Protein AF-A0A6B3EYA8-F1 (afdb_monomer_lite)

Secondary structure (DSSP, 8-state):
-HHHHHTT-----BTTTT--HHHHHHHHHTT---EEESSHHHHHHHHHTT-SEEEE-S----HHHHHHHHHHHHH-TT-EEE-

Sequence (83 aa):
ETYTERHGLDFAPHGKTSMAPQLFHQQLERGAWGITLAVPHQVRVARAFGVPRVFLANELVDAAALRWIAAELAADPDFVFVA

Structure (mmCIF, N/CA/C/O backbone):
data_AF-A0A6B3EYA8-F1
#
_entry.id   AF-A0A6B3EYA8-F1
#
loop_
_atom_site.group_PDB
_atom_site.id
_atom_site.type_symbol
_atom_site.label_atom_id
_atom_site.label_alt_id
_atom_site.label_comp_id
_atom_site.label_asym_id
_atom_site.label_entity_id
_atom_site.label_seq_id
_atom_site.pdbx_PDB_ins_code
_atom_site.Cartn_x
_atom_site.Cartn_y
_atom_site.Cartn_z
_atom_site.occupancy
_atom_site.B_iso_or_equiv
_atom_site.auth_seq_id
_atom_site.auth_comp_id
_atom_site.auth_asym_id
_atom_site.auth_atom_id
_atom_site.pdbx_PDB_model_num
ATOM 1 N N . GLU A 1 1 ? -11.081 11.208 5.800 1.00 66.19 1 GLU A N 1
ATOM 2 C CA . GLU A 1 1 ? -12.295 10.505 6.248 1.00 66.19 1 GLU A CA 1
ATOM 3 C C . GLU A 1 1 ? -13.577 11.258 5.916 1.00 66.19 1 GLU A C 1
ATOM 5 O O . GLU A 1 1 ? -14.226 10.885 4.955 1.00 66.19 1 GLU A O 1
ATOM 10 N N . THR A 1 2 ? -13.903 12.382 6.562 1.00 81.25 2 THR A N 1
ATOM 11 C CA . THR A 1 2 ? -15.271 12.950 6.502 1.00 81.25 2 THR A CA 1
ATOM 12 C C . THR A 1 2 ? -15.815 13.244 5.097 1.00 81.25 2 THR A C 1
ATOM 14 O O . THR A 1 2 ? -17.021 13.207 4.876 1.00 81.25 2 THR A O 1
ATOM 17 N N . TYR A 1 3 ? -14.973 13.577 4.113 1.00 88.00 3 TYR A N 1
ATOM 18 C CA . TYR A 1 3 ? -15.442 13.709 2.728 1.00 88.00 3 TYR A CA 1
ATOM 19 C C . TYR A 1 3 ? -15.769 12.349 2.099 1.00 88.00 3 TYR A C 1
ATOM 21 O O . TYR A 1 3 ? -16.868 12.183 1.588 1.00 88.00 3 TYR A O 1
ATOM 29 N N . THR A 1 4 ? -14.847 11.390 2.151 1.00 91.81 4 THR A N 1
ATOM 30 C CA . THR A 1 4 ? -15.001 10.073 1.521 1.00 91.81 4 THR A CA 1
ATOM 31 C C . THR A 1 4 ? -16.110 9.260 2.184 1.00 91.81 4 THR A C 1
ATOM 33 O O . THR A 1 4 ? -16.970 8.739 1.483 1.00 91.81 4 THR A O 1
ATOM 36 N N . GLU A 1 5 ? -16.190 9.276 3.517 1.00 88.06 5 GLU A N 1
ATOM 37 C CA . GLU A 1 5 ? -17.257 8.613 4.282 1.00 88.06 5 GLU A CA 1
ATOM 38 C C . GLU A 1 5 ? -18.646 9.123 3.890 1.00 88.06 5 GLU A C 1
ATOM 40 O O . GLU A 1 5 ? -19.545 8.334 3.610 1.00 88.06 5 GLU A O 1
ATOM 45 N N . ARG A 1 6 ? -18.820 10.452 3.795 1.00 93.19 6 ARG A N 1
ATOM 46 C CA . ARG A 1 6 ? -20.097 11.067 3.387 1.00 93.19 6 ARG A CA 1
ATOM 47 C C . ARG A 1 6 ? -20.546 10.666 1.981 1.00 93.19 6 ARG A C 1
ATOM 49 O O . ARG A 1 6 ? -21.724 10.816 1.678 1.00 93.19 6 ARG A O 1
ATOM 56 N N . HIS A 1 7 ? -19.633 10.183 1.143 1.00 94.25 7 HIS A N 1
ATOM 57 C CA . HIS A 1 7 ? -19.919 9.756 -0.226 1.00 94.25 7 HIS A CA 1
ATOM 58 C C . HIS A 1 7 ? -19.826 8.232 -0.407 1.00 94.25 7 HIS A C 1
ATOM 60 O O . HIS A 1 7 ? -19.911 7.763 -1.537 1.00 94.25 7 HIS A O 1
ATOM 66 N N . GLY A 1 8 ? -19.661 7.458 0.675 1.00 92.94 8 GLY A N 1
ATOM 67 C CA . GLY A 1 8 ? -19.546 5.998 0.605 1.00 92.94 8 GLY A CA 1
ATOM 68 C C . GLY A 1 8 ? -18.296 5.513 -0.135 1.00 92.94 8 GLY A C 1
ATOM 69 O O . GLY A 1 8 ? -18.347 4.488 -0.807 1.00 92.94 8 GLY A O 1
ATOM 70 N N . LEU A 1 9 ? -17.198 6.271 -0.058 1.00 93.12 9 LEU A N 1
ATOM 71 C CA . LEU A 1 9 ? -15.926 5.956 -0.706 1.00 93.12 9 LEU A CA 1
ATOM 72 C C . LEU A 1 9 ? -14.872 5.543 0.325 1.00 93.12 9 LEU A C 1
ATOM 74 O O . LEU A 1 9 ? -14.761 6.163 1.387 1.00 93.12 9 LEU A O 1
ATOM 78 N N . ASP A 1 10 ? -14.038 4.571 -0.041 1.00 93.69 10 ASP A N 1
ATOM 79 C CA . ASP A 1 10 ? -12.822 4.249 0.704 1.00 93.69 10 ASP A CA 1
ATOM 80 C C . ASP A 1 10 ? -11.766 5.352 0.551 1.00 93.69 10 ASP A C 1
ATOM 82 O O . ASP A 1 10 ? -11.694 6.065 -0.456 1.00 93.69 10 ASP A O 1
ATOM 86 N N . PHE A 1 11 ? -10.914 5.494 1.567 1.00 94.31 11 PHE A N 1
ATOM 87 C CA . PHE A 1 11 ? -9.861 6.505 1.599 1.00 94.31 11 PHE A CA 1
ATOM 88 C C . PHE A 1 11 ? -8.469 5.870 1.598 1.00 94.31 11 PHE A C 1
ATOM 90 O O . PHE A 1 11 ? -8.101 5.182 2.546 1.00 94.31 11 PHE A O 1
ATOM 97 N N . ALA A 1 12 ? -7.674 6.151 0.563 1.00 95.62 12 ALA A N 1
ATOM 98 C CA . ALA A 1 12 ? -6.291 5.686 0.435 1.00 95.62 12 ALA A CA 1
ATOM 99 C C . ALA A 1 12 ? -5.339 6.867 0.133 1.00 95.62 12 ALA A C 1
ATOM 101 O O . ALA A 1 12 ? -5.086 7.176 -1.037 1.00 95.62 12 ALA A O 1
ATOM 102 N N . PRO A 1 13 ? -4.831 7.589 1.151 1.00 94.44 13 PRO A N 1
ATOM 103 C CA . PRO A 1 13 ? -4.001 8.775 0.952 1.00 94.44 13 PRO A CA 1
ATOM 104 C C . PRO A 1 13 ? -2.675 8.461 0.250 1.00 94.44 13 PRO A C 1
ATOM 106 O O . PRO A 1 13 ? -2.082 7.398 0.427 1.00 94.44 13 PRO A O 1
ATOM 109 N N . HIS A 1 14 ? -2.183 9.420 -0.537 1.00 94.38 14 HIS A N 1
ATOM 110 C CA . HIS A 1 14 ? -0.957 9.260 -1.314 1.00 94.38 14 HIS A CA 1
ATOM 111 C C . HIS A 1 14 ? 0.300 9.550 -0.477 1.00 94.38 14 HIS A C 1
ATOM 113 O O . HIS A 1 14 ? 0.591 10.695 -0.131 1.00 94.38 14 HIS A O 1
ATOM 119 N N . GLY A 1 15 ? 1.082 8.509 -0.190 1.00 89.12 15 GLY A N 1
ATOM 120 C CA . GLY A 1 15 ? 2.224 8.543 0.723 1.00 89.12 15 GLY A CA 1
ATOM 121 C C . GLY A 1 15 ? 3.555 9.012 0.122 1.00 89.12 15 GLY A C 1
ATOM 122 O O . GLY A 1 15 ? 4.480 9.307 0.877 1.00 89.12 15 GLY A O 1
ATOM 123 N N . LYS A 1 16 ? 3.673 9.128 -1.212 1.00 83.19 16 LYS A N 1
ATOM 124 C CA . LYS A 1 16 ? 4.934 9.496 -1.908 1.00 83.19 16 LYS A CA 1
ATOM 125 C C . LYS A 1 16 ? 5.584 10.777 -1.396 1.00 83.19 16 LYS A C 1
ATOM 127 O O . LYS A 1 16 ? 6.805 10.861 -1.395 1.00 83.19 16 LYS A O 1
ATOM 132 N N . THR A 1 17 ? 4.793 11.792 -1.062 1.00 76.69 17 THR A N 1
ATOM 133 C CA . THR A 1 17 ? 5.345 13.112 -0.728 1.00 76.69 17 THR A CA 1
ATOM 134 C C . THR A 1 17 ? 6.009 13.093 0.638 1.00 76.69 17 THR A C 1
ATOM 136 O O . THR A 1 17 ? 7.096 13.631 0.802 1.00 76.69 17 THR A O 1
ATOM 139 N N . SER A 1 18 ? 5.369 12.452 1.614 1.00 75.62 18 SER A N 1
ATOM 140 C CA . SER A 1 18 ? 5.906 12.387 2.968 1.00 75.62 18 SER A CA 1
ATOM 141 C C . SER A 1 18 ? 6.937 11.279 3.126 1.00 75.62 18 SER A C 1
ATOM 143 O O . SER A 1 18 ? 7.884 11.466 3.880 1.00 75.62 18 SER A O 1
ATOM 145 N N . MET A 1 19 ? 6.733 10.125 2.471 1.00 88.62 19 MET A N 1
ATOM 146 C CA . MET A 1 19 ? 7.514 8.893 2.676 1.00 88.62 19 MET A CA 1
ATOM 147 C C . MET A 1 19 ? 7.878 8.651 4.150 1.00 88.62 19 MET A C 1
ATOM 149 O O . MET A 1 19 ? 8.973 8.199 4.471 1.00 88.62 19 MET A O 1
ATOM 153 N N . ALA A 1 20 ? 6.940 8.974 5.042 1.00 92.50 20 ALA A N 1
ATOM 154 C CA . ALA A 1 20 ? 7.097 8.934 6.484 1.00 92.50 20 ALA A CA 1
ATOM 155 C C . ALA A 1 20 ? 6.175 7.831 7.019 1.00 92.50 20 ALA A C 1
ATOM 157 O O . ALA A 1 20 ? 4.970 8.068 7.151 1.00 92.50 20 ALA A O 1
ATOM 158 N N . PRO A 1 21 ? 6.701 6.628 7.314 1.00 90.56 21 PRO A N 1
ATOM 159 C CA . PRO A 1 21 ? 5.888 5.493 7.751 1.00 90.56 21 PRO A CA 1
ATOM 160 C C . PRO A 1 21 ? 5.028 5.784 8.986 1.00 90.56 21 PRO A C 1
ATOM 162 O O . PRO A 1 21 ? 3.931 5.253 9.120 1.00 90.56 21 PRO A O 1
ATOM 165 N N . GLN A 1 22 ? 5.478 6.686 9.859 1.00 92.62 22 GLN A N 1
ATOM 166 C CA . GLN A 1 22 ? 4.721 7.125 11.030 1.00 92.62 22 GLN A CA 1
ATOM 167 C C . GLN A 1 22 ? 3.423 7.841 10.632 1.00 92.62 22 GLN A C 1
ATOM 169 O O . GLN A 1 22 ? 2.390 7.628 11.260 1.00 92.62 22 GLN A O 1
ATOM 174 N N . LEU A 1 23 ? 3.448 8.653 9.568 1.00 93.31 23 LEU A N 1
ATOM 175 C CA . LEU A 1 23 ? 2.241 9.303 9.054 1.00 93.31 23 LEU A CA 1
ATOM 176 C C . LEU A 1 23 ? 1.304 8.296 8.389 1.00 93.31 23 LEU A C 1
ATOM 178 O O . LEU A 1 23 ? 0.092 8.439 8.504 1.00 93.31 23 LEU A O 1
ATOM 182 N N . PHE A 1 24 ? 1.846 7.264 7.739 1.00 94.94 24 PHE A N 1
ATOM 183 C CA . PHE A 1 24 ? 1.032 6.187 7.173 1.00 94.94 24 PHE A CA 1
ATOM 184 C C . PHE A 1 24 ? 0.267 5.465 8.277 1.00 94.94 24 PHE A C 1
ATOM 186 O O . PHE A 1 24 ? -0.941 5.287 8.167 1.00 94.94 24 PHE A O 1
ATOM 193 N N . HIS A 1 25 ? 0.948 5.125 9.372 1.00 94.62 25 HIS A N 1
ATOM 194 C CA . HIS A 1 25 ? 0.313 4.493 10.522 1.00 94.62 25 HIS A CA 1
ATOM 195 C C . HIS A 1 25 ? -0.803 5.366 11.103 1.00 94.62 25 HIS A C 1
ATOM 197 O O . HIS A 1 25 ? -1.933 4.910 11.220 1.00 94.62 25 HIS A O 1
ATOM 203 N N . GLN A 1 26 ? -0.531 6.654 11.334 1.00 94.69 26 GLN A N 1
ATOM 204 C CA . GLN A 1 26 ? -1.544 7.595 11.823 1.00 94.69 26 GLN A CA 1
ATOM 205 C C . GLN A 1 26 ? -2.746 7.734 10.880 1.00 94.69 26 GLN A C 1
ATOM 207 O O . GLN A 1 26 ? -3.860 7.977 11.336 1.00 94.69 26 GLN A O 1
ATOM 212 N N . GLN A 1 27 ? -2.541 7.630 9.565 1.00 93.94 27 GLN A N 1
ATOM 213 C CA . GLN A 1 27 ? -3.632 7.651 8.590 1.00 93.94 27 GLN A CA 1
ATOM 214 C C . GLN A 1 27 ? -4.473 6.374 8.666 1.00 93.94 27 GLN A C 1
ATOM 216 O O . GLN A 1 27 ? -5.698 6.463 8.633 1.00 93.94 27 GLN A O 1
ATOM 221 N N . LEU A 1 28 ? -3.834 5.211 8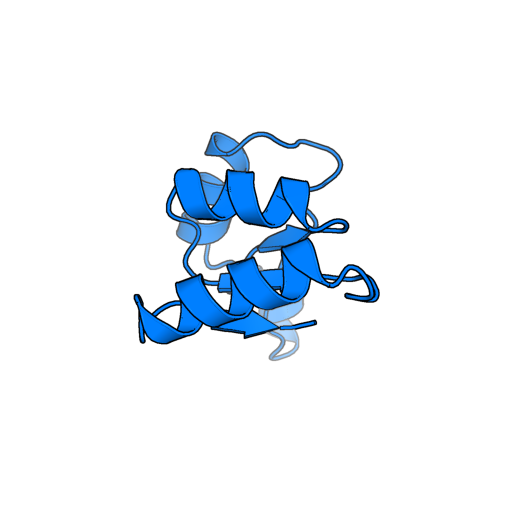.809 1.00 95.19 28 LEU A N 1
ATOM 222 C CA . LEU A 1 28 ? -4.510 3.918 8.961 1.00 95.19 28 LEU A CA 1
ATOM 223 C C . LEU A 1 28 ? -5.304 3.839 10.274 1.00 95.19 28 LEU A C 1
ATOM 225 O O . LEU A 1 28 ? -6.453 3.411 10.266 1.00 95.19 28 LEU A O 1
ATOM 229 N N . GLU A 1 29 ? -4.741 4.321 11.386 1.00 95.00 29 GLU A N 1
ATOM 230 C CA . GLU A 1 29 ? -5.439 4.424 12.681 1.00 95.00 29 GLU A CA 1
ATOM 231 C C . GLU A 1 29 ? -6.674 5.338 12.619 1.00 95.00 29 GLU A C 1
ATOM 233 O O . GLU A 1 29 ? -7.604 5.192 13.408 1.00 95.00 29 GLU A O 1
ATOM 238 N N . ARG A 1 30 ? -6.695 6.276 11.665 1.00 93.12 30 ARG A N 1
ATOM 239 C CA . ARG A 1 30 ? -7.810 7.191 11.379 1.00 93.12 30 ARG A CA 1
ATOM 240 C C . ARG A 1 30 ? -8.654 6.717 10.189 1.00 93.12 30 ARG A C 1
ATOM 242 O O . ARG A 1 30 ? -9.107 7.536 9.395 1.00 93.12 30 ARG A O 1
ATOM 249 N N . GLY A 1 31 ? -8.753 5.402 10.004 1.00 92.75 31 GLY A N 1
ATOM 250 C CA . GLY A 1 31 ? -9.688 4.774 9.071 1.00 92.75 31 GLY A CA 1
ATOM 251 C C . GLY A 1 31 ? -9.326 4.865 7.589 1.00 92.75 31 GLY A C 1
ATOM 252 O O . GLY A 1 31 ? -10.160 4.565 6.736 1.00 92.75 31 GLY A O 1
ATOM 253 N N . ALA A 1 32 ? -8.087 5.226 7.232 1.00 95.44 32 ALA A N 1
ATOM 254 C CA . ALA A 1 32 ? -7.634 4.988 5.865 1.00 95.44 32 ALA A CA 1
ATOM 255 C C . ALA A 1 32 ? -7.666 3.479 5.561 1.00 95.44 32 ALA A C 1
ATOM 257 O O . ALA A 1 32 ? -7.144 2.662 6.317 1.00 95.44 32 ALA A O 1
ATOM 258 N N . TRP A 1 33 ? -8.244 3.112 4.420 1.00 95.88 33 TRP A N 1
ATOM 259 C CA . T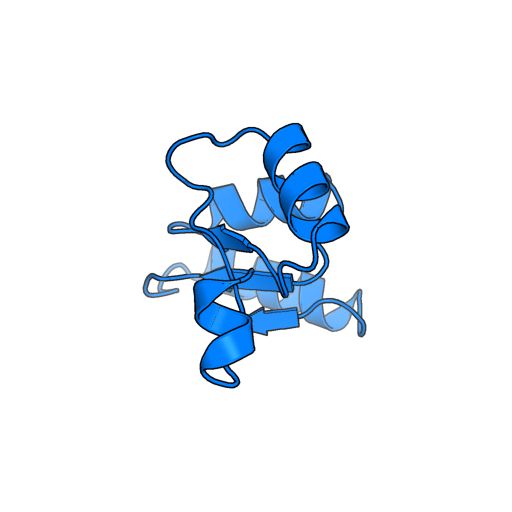RP A 1 33 ? -8.321 1.728 3.955 1.00 95.88 33 TRP A CA 1
ATOM 260 C C . TRP A 1 33 ? -6.928 1.146 3.662 1.00 95.88 33 TRP A C 1
ATOM 262 O O . TRP A 1 33 ? -6.654 -0.018 3.974 1.00 95.88 33 TRP A O 1
ATOM 272 N N . GLY A 1 34 ? -6.042 1.972 3.097 1.00 96.69 34 GLY A N 1
ATOM 273 C CA . GLY A 1 34 ? -4.675 1.630 2.709 1.00 96.69 34 GLY A CA 1
ATOM 274 C C . GLY A 1 34 ? -3.848 2.870 2.373 1.00 96.69 34 GLY A C 1
ATOM 275 O O . GLY A 1 34 ? -4.303 3.995 2.572 1.00 96.69 34 GLY A O 1
ATOM 276 N N . ILE A 1 35 ? -2.637 2.679 1.847 1.00 97.75 35 ILE A N 1
ATOM 277 C CA . ILE A 1 35 ? -1.749 3.778 1.434 1.00 97.75 35 ILE A CA 1
ATOM 278 C C . ILE A 1 35 ? -1.474 3.696 -0.061 1.00 97.75 35 ILE A C 1
ATOM 280 O O . ILE A 1 35 ? -1.097 2.645 -0.581 1.00 97.75 35 ILE A O 1
ATOM 284 N N . THR A 1 36 ? -1.616 4.829 -0.742 1.00 97.50 36 THR A N 1
ATOM 285 C CA . THR A 1 36 ? -1.319 4.940 -2.167 1.00 97.50 36 THR A CA 1
ATOM 286 C C . THR A 1 36 ? 0.147 5.322 -2.375 1.00 97.50 36 THR A C 1
ATOM 288 O O . THR A 1 36 ? 0.636 6.286 -1.784 1.00 97.50 36 THR A O 1
ATOM 291 N N . LEU A 1 37 ? 0.871 4.584 -3.212 1.00 97.25 37 LEU A N 1
ATOM 292 C CA . LEU A 1 37 ? 2.290 4.785 -3.520 1.00 97.25 37 LEU A CA 1
ATOM 293 C C . LEU A 1 37 ? 2.493 4.819 -5.031 1.00 97.25 37 LEU A C 1
ATOM 295 O O . LEU A 1 37 ? 1.640 4.370 -5.782 1.00 97.25 37 LEU A O 1
ATOM 299 N N . ALA A 1 38 ? 3.625 5.348 -5.491 1.00 95.62 38 ALA A N 1
ATOM 300 C CA . ALA A 1 38 ? 3.832 5.591 -6.919 1.00 95.62 38 ALA A CA 1
ATOM 301 C C . ALA A 1 38 ? 4.880 4.683 -7.565 1.00 95.62 38 ALA A C 1
ATOM 303 O O . ALA A 1 38 ? 4.972 4.639 -8.784 1.00 95.62 38 ALA A O 1
ATOM 304 N N . VAL A 1 39 ? 5.740 4.016 -6.792 1.00 95.12 39 VAL A N 1
ATOM 305 C CA . VAL A 1 39 ? 6.821 3.191 -7.358 1.00 95.12 39 VAL A CA 1
ATOM 306 C C . VAL A 1 39 ? 7.135 1.978 -6.475 1.00 95.12 39 VAL A C 1
ATOM 308 O O . VAL A 1 39 ? 7.006 2.068 -5.251 1.00 95.12 39 VAL A O 1
ATOM 311 N N . PRO A 1 40 ? 7.619 0.855 -7.045 1.00 95.31 40 PRO A N 1
ATOM 312 C CA . PRO A 1 40 ? 7.773 -0.400 -6.304 1.00 95.31 40 PRO A CA 1
ATOM 313 C C . PRO A 1 40 ? 8.676 -0.337 -5.068 1.00 95.31 40 PRO A C 1
ATOM 315 O O . PRO A 1 40 ? 8.414 -1.009 -4.075 1.00 95.31 40 PRO A O 1
ATOM 318 N N . HIS A 1 41 ? 9.731 0.483 -5.075 1.00 94.19 41 HIS A N 1
ATOM 319 C CA . HIS A 1 41 ? 10.593 0.598 -3.895 1.00 94.19 41 HIS A CA 1
ATOM 320 C C . HIS A 1 41 ? 9.866 1.242 -2.703 1.00 94.19 41 HIS A C 1
ATOM 322 O O . HIS A 1 41 ? 10.177 0.922 -1.561 1.00 94.19 41 HIS A O 1
ATOM 328 N N . GLN A 1 42 ? 8.871 2.104 -2.943 1.00 95.56 42 GLN A N 1
ATOM 329 C CA . GLN A 1 42 ? 8.041 2.656 -1.872 1.00 95.56 42 GLN A CA 1
ATOM 330 C C . GLN A 1 42 ? 7.147 1.573 -1.271 1.00 95.56 42 GLN A C 1
ATOM 332 O O . GLN A 1 42 ? 6.993 1.529 -0.055 1.00 95.56 42 GLN A O 1
ATOM 337 N N . VAL A 1 43 ? 6.610 0.675 -2.107 1.00 96.44 43 VAL A N 1
ATOM 338 C CA . VAL A 1 43 ? 5.823 -0.489 -1.662 1.00 96.44 43 VAL A CA 1
ATOM 339 C C . VAL A 1 43 ? 6.653 -1.358 -0.720 1.00 96.44 43 VAL A C 1
ATOM 341 O O . VAL A 1 43 ? 6.170 -1.732 0.343 1.00 96.44 43 VAL A O 1
ATOM 344 N N . ARG A 1 44 ? 7.929 -1.600 -1.052 1.00 95.81 44 ARG A N 1
ATOM 345 C CA . ARG A 1 44 ? 8.863 -2.329 -0.173 1.00 95.81 44 ARG A CA 1
ATOM 346 C C . ARG A 1 44 ? 9.020 -1.667 1.188 1.00 95.81 44 ARG A C 1
ATOM 348 O O . ARG A 1 44 ? 8.967 -2.352 2.203 1.00 95.81 44 ARG A O 1
ATOM 355 N N . VAL A 1 45 ? 9.189 -0.344 1.212 1.00 95.19 45 VAL A N 1
ATOM 356 C CA . VAL A 1 45 ? 9.266 0.411 2.469 1.00 95.19 45 VAL A CA 1
ATOM 357 C C . VAL A 1 45 ? 7.958 0.269 3.243 1.00 95.19 45 VAL A C 1
ATOM 359 O O . VAL A 1 45 ? 7.983 -0.149 4.391 1.00 95.19 45 VAL A O 1
ATOM 362 N N . ALA A 1 46 ? 6.808 0.533 2.626 1.00 96.00 46 ALA A N 1
ATOM 363 C CA . ALA A 1 46 ? 5.517 0.406 3.298 1.00 96.00 46 ALA A CA 1
ATOM 364 C C . ALA A 1 46 ? 5.296 -1.003 3.880 1.00 96.00 46 ALA A C 1
ATOM 366 O O . ALA A 1 46 ? 4.853 -1.124 5.021 1.00 96.00 46 ALA A O 1
ATOM 367 N N . ARG A 1 47 ? 5.693 -2.056 3.154 1.00 96.44 47 ARG A N 1
ATOM 368 C CA . ARG A 1 47 ? 5.637 -3.441 3.641 1.00 96.44 47 ARG A CA 1
ATOM 369 C C . ARG A 1 47 ? 6.552 -3.713 4.818 1.00 96.44 47 ARG A C 1
ATOM 371 O O . ARG A 1 47 ? 6.097 -4.270 5.809 1.00 96.44 47 ARG A O 1
ATOM 378 N N . ALA A 1 48 ? 7.798 -3.252 4.760 1.00 95.81 48 ALA A N 1
ATOM 379 C CA . ALA A 1 48 ? 8.730 -3.380 5.877 1.00 95.81 48 ALA A CA 1
ATOM 380 C C . ALA A 1 48 ? 8.229 -2.680 7.157 1.00 95.81 48 ALA A C 1
ATOM 382 O O . ALA A 1 48 ? 8.594 -3.081 8.258 1.00 95.81 48 ALA A O 1
ATOM 383 N N . PHE A 1 49 ? 7.378 -1.660 7.017 1.00 95.19 49 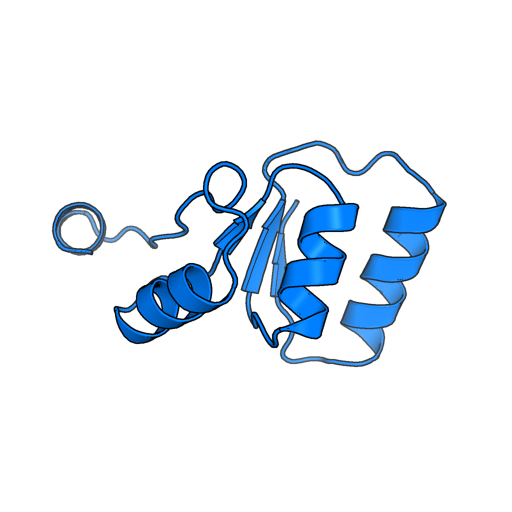PHE A N 1
ATOM 384 C CA . PHE A 1 49 ? 6.739 -0.944 8.124 1.00 95.19 49 PHE A CA 1
ATOM 385 C C . PHE A 1 49 ? 5.315 -1.437 8.443 1.00 95.19 49 PHE A C 1
ATOM 387 O O . PHE A 1 49 ? 4.585 -0.769 9.174 1.00 95.19 49 PHE A O 1
ATOM 394 N N . GLY A 1 50 ? 4.913 -2.599 7.922 1.00 95.81 50 GLY A N 1
ATOM 395 C CA . GLY A 1 50 ? 3.662 -3.259 8.295 1.00 95.81 50 GLY A CA 1
ATOM 396 C C . GLY A 1 50 ? 2.398 -2.623 7.717 1.00 95.81 50 GLY A C 1
ATOM 397 O O . GLY A 1 50 ? 1.319 -2.820 8.270 1.00 95.81 50 GLY A O 1
ATOM 398 N N . VAL A 1 51 ? 2.490 -1.858 6.622 1.00 97.00 51 VAL A N 1
ATOM 399 C CA . VAL A 1 51 ? 1.293 -1.361 5.926 1.00 97.00 51 VAL A CA 1
ATOM 400 C C . VAL A 1 51 ? 0.541 -2.555 5.310 1.00 97.00 51 VAL A C 1
ATOM 402 O O . VAL A 1 51 ? 1.105 -3.249 4.457 1.00 97.00 51 VAL A O 1
ATOM 405 N N . PRO A 1 52 ? -0.726 -2.798 5.698 1.00 96.69 52 PRO A N 1
ATOM 406 C CA . PRO A 1 52 ? -1.447 -4.014 5.320 1.00 96.69 52 PRO A CA 1
ATOM 407 C C . PRO A 1 52 ? -2.084 -3.930 3.929 1.00 96.69 52 PRO A C 1
ATOM 409 O O . PRO A 1 52 ? -2.352 -4.955 3.311 1.00 96.69 52 PRO A O 1
ATOM 412 N N . ARG A 1 53 ? -2.348 -2.714 3.428 1.00 98.00 53 ARG A N 1
ATOM 413 C CA . ARG A 1 53 ? -2.969 -2.487 2.118 1.00 98.00 53 ARG A CA 1
ATOM 414 C C . ARG A 1 53 ? -2.248 -1.387 1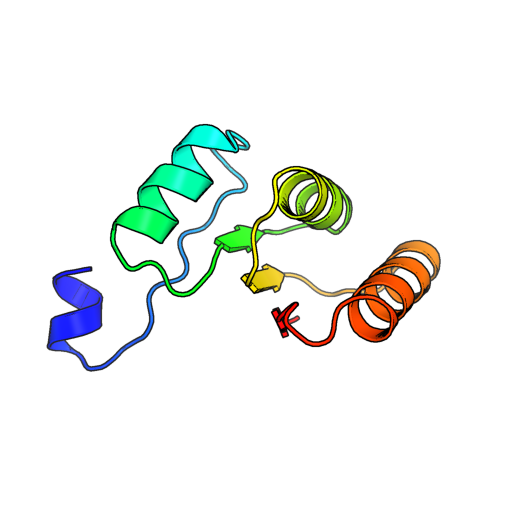.362 1.00 98.00 53 ARG A C 1
ATOM 416 O O . ARG A 1 53 ? -2.104 -0.273 1.873 1.00 98.00 53 ARG A O 1
ATOM 423 N N . VAL A 1 54 ? -1.810 -1.692 0.147 1.00 97.88 54 VAL A N 1
ATOM 424 C CA . VAL A 1 54 ? -1.100 -0.752 -0.721 1.00 97.88 54 VAL A CA 1
ATOM 425 C C . VAL A 1 54 ? -1.798 -0.653 -2.069 1.00 97.88 54 VAL A C 1
ATOM 427 O O . VAL A 1 54 ? -2.037 -1.665 -2.724 1.00 97.88 54 VAL A O 1
ATOM 430 N N . PHE A 1 55 ? -2.059 0.580 -2.501 1.00 97.62 55 PHE A N 1
ATOM 431 C CA . PHE A 1 55 ? -2.450 0.889 -3.871 1.00 97.62 55 PHE A CA 1
ATOM 432 C C . PHE A 1 55 ? -1.253 1.512 -4.599 1.00 97.62 55 PHE A C 1
ATOM 434 O O . PHE A 1 55 ? -0.827 2.621 -4.288 1.00 97.62 55 PHE A O 1
ATOM 441 N N . LEU A 1 56 ? -0.669 0.805 -5.559 1.00 97.44 56 LEU A N 1
ATOM 442 C CA . LEU A 1 56 ? 0.313 1.364 -6.474 1.00 97.44 56 LEU A CA 1
ATOM 443 C C . LEU A 1 56 ? -0.408 2.159 -7.574 1.00 97.44 56 LEU A C 1
ATOM 445 O O . LEU A 1 56 ? -0.926 1.588 -8.521 1.00 97.44 56 LEU A O 1
ATOM 449 N N . ALA A 1 57 ? -0.412 3.486 -7.476 1.00 96.31 57 ALA A N 1
ATOM 450 C CA . ALA A 1 57 ? -0.964 4.379 -8.496 1.00 96.31 57 ALA A CA 1
ATOM 451 C C . ALA A 1 57 ? 0.029 4.608 -9.655 1.00 96.31 57 ALA A C 1
ATOM 453 O O . ALA A 1 57 ? 0.370 5.750 -9.972 1.00 96.31 57 ALA A O 1
ATOM 454 N N . ASN A 1 58 ? 0.572 3.521 -10.211 1.00 95.06 58 ASN A N 1
ATOM 455 C CA . ASN A 1 58 ? 1.510 3.518 -11.336 1.00 95.06 58 ASN A CA 1
ATOM 456 C C . ASN A 1 58 ? 1.641 2.107 -11.928 1.00 95.06 58 A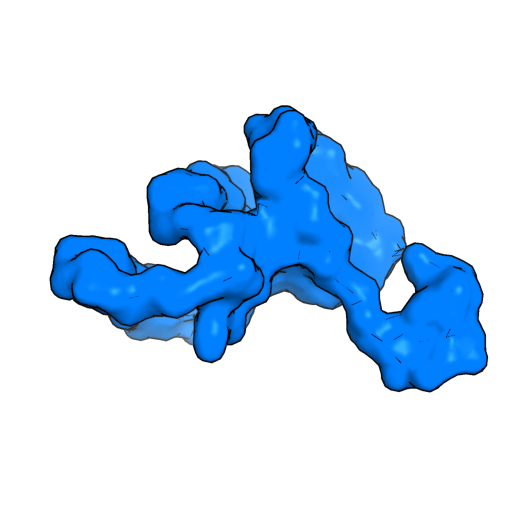SN A C 1
ATOM 458 O O . ASN A 1 58 ? 1.436 1.115 -11.230 1.00 95.06 58 ASN A O 1
ATOM 462 N N . GLU A 1 59 ? 2.078 1.999 -13.178 1.00 95.38 59 GLU A N 1
ATOM 463 C CA . GLU A 1 59 ? 2.232 0.713 -13.845 1.00 95.38 59 GLU A CA 1
ATOM 464 C C . GLU A 1 59 ? 3.398 -0.112 -13.272 1.00 95.38 59 GLU A C 1
ATOM 466 O O . GLU A 1 59 ? 4.544 0.337 -13.145 1.00 95.38 59 GLU A O 1
ATOM 471 N N . LEU A 1 60 ? 3.119 -1.382 -12.976 1.00 95.50 60 LEU A N 1
ATOM 472 C CA . LEU A 1 60 ? 4.108 -2.342 -12.500 1.00 95.50 60 LEU A CA 1
ATOM 473 C C . LEU A 1 60 ? 4.738 -3.110 -13.672 1.00 95.50 60 LEU A C 1
ATOM 475 O O . LEU A 1 60 ? 4.309 -4.205 -14.024 1.00 95.50 60 LEU A O 1
ATOM 479 N N . VAL A 1 61 ? 5.779 -2.531 -14.273 1.00 95.81 61 VAL A N 1
ATOM 480 C CA . VAL A 1 61 ? 6.428 -3.083 -15.484 1.00 95.81 61 VAL A CA 1
ATOM 481 C C . VAL A 1 61 ? 7.802 -3.722 -15.243 1.00 95.81 61 VAL A C 1
ATOM 483 O O . VAL A 1 61 ? 8.357 -4.356 -16.137 1.00 95.81 61 VAL A O 1
ATOM 486 N N . ASP A 1 62 ? 8.369 -3.578 -14.043 1.00 94.94 62 ASP A N 1
ATOM 487 C CA . ASP A 1 62 ? 9.667 -4.169 -13.701 1.00 94.94 62 ASP A CA 1
ATOM 488 C C . ASP A 1 62 ? 9.525 -5.636 -13.263 1.00 94.94 62 ASP A C 1
ATOM 490 O O . ASP A 1 62 ? 8.829 -5.959 -12.299 1.00 94.94 62 ASP A O 1
ATOM 494 N N . ALA A 1 63 ? 10.248 -6.535 -13.934 1.00 97.69 63 ALA A N 1
ATOM 495 C CA . ALA A 1 63 ? 10.174 -7.970 -13.676 1.00 97.69 63 ALA A CA 1
ATOM 496 C C . ALA A 1 63 ? 10.663 -8.355 -12.267 1.00 97.69 63 ALA A C 1
ATOM 498 O O . ALA A 1 63 ? 10.167 -9.322 -11.685 1.00 97.69 63 ALA A O 1
ATOM 499 N N . ALA A 1 64 ? 11.637 -7.632 -11.705 1.00 97.44 64 ALA A N 1
ATOM 500 C CA . ALA A 1 64 ? 12.112 -7.903 -10.349 1.00 97.44 64 ALA A CA 1
ATOM 501 C C . ALA A 1 64 ? 11.088 -7.463 -9.292 1.00 97.44 64 ALA A C 1
ATOM 503 O O . ALA A 1 64 ? 10.860 -8.186 -8.320 1.00 97.44 64 ALA A O 1
ATOM 504 N N . ALA A 1 65 ? 10.443 -6.315 -9.492 1.00 97.00 65 ALA A N 1
ATOM 505 C CA . ALA A 1 65 ? 9.342 -5.840 -8.671 1.00 97.00 65 ALA A CA 1
ATOM 506 C C . ALA A 1 65 ? 8.132 -6.781 -8.734 1.00 97.00 65 ALA A C 1
ATOM 508 O O . ALA A 1 65 ? 7.618 -7.141 -7.679 1.00 97.00 65 ALA A O 1
ATOM 509 N N . LEU A 1 66 ? 7.744 -7.239 -9.931 1.00 97.88 66 LEU A N 1
ATOM 510 C CA . LEU A 1 66 ? 6.668 -8.220 -10.127 1.00 97.88 66 LEU A CA 1
ATOM 511 C C . LEU A 1 66 ? 6.917 -9.503 -9.330 1.00 97.88 66 LEU A C 1
ATOM 513 O O . LEU A 1 66 ? 6.059 -9.928 -8.562 1.00 97.88 66 LEU A O 1
ATOM 517 N N . ARG A 1 67 ? 8.113 -10.094 -9.463 1.00 98.44 67 ARG A N 1
ATOM 518 C CA . ARG A 1 67 ? 8.481 -11.305 -8.710 1.00 98.44 67 ARG A CA 1
ATOM 519 C C . ARG A 1 67 ? 8.441 -11.085 -7.203 1.00 98.44 67 ARG A C 1
ATOM 521 O O . ARG A 1 67 ? 7.982 -11.959 -6.477 1.00 98.44 67 ARG A O 1
ATOM 528 N N . TRP A 1 68 ? 8.931 -9.938 -6.740 1.00 98.00 68 TRP A N 1
ATOM 529 C CA . TRP A 1 68 ? 8.943 -9.626 -5.316 1.00 98.00 68 TRP A CA 1
ATOM 530 C C . TRP A 1 68 ? 7.523 -9.442 -4.759 1.00 98.00 68 TRP A C 1
ATOM 532 O O . TRP A 1 68 ? 7.195 -10.064 -3.757 1.00 98.00 68 TRP A O 1
ATOM 542 N N . ILE A 1 69 ? 6.656 -8.677 -5.433 1.00 97.69 69 ILE A N 1
ATOM 543 C CA . ILE A 1 69 ? 5.259 -8.477 -5.005 1.00 97.69 69 ILE A CA 1
ATOM 544 C C . ILE A 1 69 ? 4.491 -9.803 -5.008 1.00 97.69 69 ILE A C 1
ATOM 546 O O . ILE A 1 69 ? 3.765 -10.090 -4.062 1.00 97.69 69 ILE A O 1
ATOM 550 N N . ALA A 1 70 ? 4.684 -10.638 -6.033 1.00 98.06 70 ALA A N 1
ATOM 551 C CA . ALA A 1 70 ? 4.063 -11.959 -6.085 1.00 98.06 70 ALA A CA 1
ATOM 552 C C . ALA A 1 70 ? 4.494 -12.851 -4.906 1.00 98.06 70 ALA A C 1
ATOM 554 O O . ALA A 1 70 ? 3.667 -13.568 -4.349 1.00 98.06 70 ALA A O 1
ATOM 555 N N . ALA A 1 71 ? 5.768 -12.790 -4.504 1.00 98.25 71 ALA A N 1
ATOM 556 C CA . ALA A 1 71 ? 6.264 -13.528 -3.345 1.00 98.25 71 ALA A CA 1
ATOM 557 C C . ALA A 1 71 ? 5.668 -13.010 -2.025 1.00 98.25 71 ALA A C 1
ATOM 559 O O . ALA A 1 71 ? 5.278 -13.821 -1.192 1.00 98.25 71 ALA A O 1
ATOM 560 N N . GLU A 1 72 ? 5.548 -11.690 -1.852 1.00 97.88 72 GLU A N 1
ATOM 561 C CA . GLU A 1 72 ? 4.893 -11.090 -0.679 1.00 97.88 72 GLU A CA 1
ATOM 562 C C . GLU A 1 72 ? 3.431 -11.532 -0.555 1.00 97.88 72 GLU A C 1
ATOM 564 O O . GLU A 1 72 ? 3.011 -11.946 0.519 1.00 97.88 72 GLU A O 1
ATOM 569 N N . LEU A 1 73 ? 2.677 -11.501 -1.660 1.00 98.00 73 LEU A N 1
ATOM 570 C CA . LEU A 1 73 ? 1.277 -11.940 -1.695 1.00 98.00 73 LEU A CA 1
ATOM 571 C C . LEU A 1 73 ? 1.121 -13.442 -1.418 1.00 98.00 73 LEU A C 1
ATOM 573 O O . LEU A 1 73 ? 0.140 -13.862 -0.814 1.00 98.00 73 LEU A O 1
ATOM 577 N N . ALA A 1 74 ? 2.078 -14.264 -1.853 1.00 98.25 74 ALA A N 1
ATOM 578 C CA . ALA A 1 74 ? 2.071 -15.696 -1.560 1.00 98.25 74 ALA A CA 1
ATOM 579 C C . ALA A 1 74 ? 2.440 -16.007 -0.099 1.00 98.25 74 ALA A C 1
ATOM 581 O O . ALA A 1 74 ? 1.996 -17.019 0.441 1.00 98.25 74 ALA A O 1
ATOM 582 N N . ALA A 1 75 ? 3.273 -15.169 0.524 1.00 97.94 75 ALA A N 1
ATOM 583 C CA . ALA A 1 75 ? 3.741 -15.354 1.895 1.00 97.94 75 ALA A CA 1
ATOM 584 C C . ALA A 1 75 ? 2.753 -14.832 2.951 1.00 97.94 75 ALA A C 1
ATOM 586 O O . ALA A 1 75 ? 2.728 -15.358 4.062 1.00 97.94 75 ALA A O 1
ATOM 587 N N . ASP A 1 76 ? 1.958 -13.814 2.615 1.00 97.88 76 ASP A N 1
ATOM 588 C CA . ASP A 1 76 ? 1.048 -13.122 3.528 1.00 97.88 76 ASP A CA 1
ATOM 589 C C . ASP A 1 76 ? -0.353 -12.985 2.897 1.00 97.88 76 ASP A C 1
ATOM 591 O O . ASP A 1 76 ? -0.589 -12.049 2.127 1.00 97.88 76 ASP A O 1
ATOM 595 N N . PRO A 1 77 ? -1.293 -13.900 3.212 1.00 96.69 77 PRO A N 1
ATOM 596 C CA . PRO A 1 77 ? -2.660 -13.864 2.687 1.00 96.69 77 PRO A CA 1
ATOM 597 C C . PRO A 1 77 ? -3.464 -12.617 3.078 1.00 96.69 77 PRO A C 1
ATOM 599 O O . PRO A 1 77 ? -4.455 -12.310 2.416 1.00 96.69 77 PRO A O 1
ATOM 602 N N . ASP A 1 78 ? -3.059 -11.913 4.140 1.00 97.12 78 ASP A N 1
ATOM 603 C CA . ASP A 1 78 ? -3.737 -10.705 4.616 1.00 97.12 78 ASP A CA 1
ATOM 604 C C . ASP A 1 78 ? -3.206 -9.437 3.926 1.00 97.12 78 ASP A C 1
ATOM 606 O O . ASP A 1 78 ? -3.799 -8.357 4.052 1.00 97.12 78 ASP A O 1
ATOM 610 N N . PHE A 1 79 ? -2.112 -9.543 3.163 1.00 98.25 79 PHE A N 1
ATOM 611 C CA . PHE A 1 79 ? -1.589 -8.427 2.391 1.00 98.25 79 PHE A CA 1
ATOM 612 C C . PHE A 1 79 ? -2.458 -8.130 1.173 1.00 98.25 79 PHE A C 1
ATOM 614 O O . PHE A 1 79 ? -2.595 -8.940 0.258 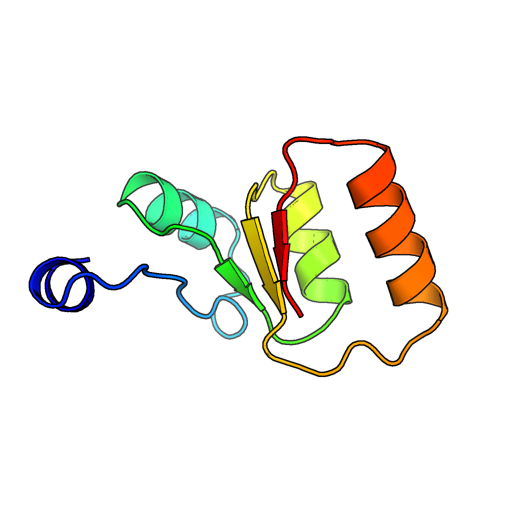1.00 98.25 79 PHE A O 1
ATOM 621 N N . VAL A 1 80 ? -2.969 -6.901 1.105 1.00 98.12 80 VAL A N 1
ATOM 622 C CA . VAL A 1 80 ? -3.700 -6.414 -0.065 1.00 98.12 80 VAL A CA 1
ATOM 623 C C . VAL A 1 80 ? -2.805 -5.513 -0.905 1.00 98.12 80 VAL A C 1
ATOM 625 O O . VAL A 1 80 ? -2.357 -4.455 -0.457 1.00 98.12 80 VAL A O 1
ATOM 628 N N . PHE A 1 81 ? -2.602 -5.898 -2.161 1.00 97.88 81 PHE A N 1
ATOM 629 C CA . PHE A 1 81 ? -1.915 -5.087 -3.157 1.00 97.88 81 PHE A CA 1
ATOM 630 C C . PHE A 1 81 ? -2.819 -4.851 -4.367 1.00 97.88 81 PHE A C 1
ATOM 632 O O . PHE A 1 81 ? -3.343 -5.800 -4.947 1.00 97.88 81 PHE A O 1
ATOM 639 N N . VAL A 1 82 ? -2.972 -3.587 -4.753 1.00 96.38 82 VAL A N 1
ATOM 640 C CA . VAL A 1 82 ? -3.700 -3.156 -5.955 1.00 96.38 82 VAL A CA 1
ATOM 641 C C . VAL A 1 82 ? -2.742 -2.336 -6.815 1.00 96.38 82 VAL A C 1
ATOM 643 O O . VAL A 1 82 ? -2.034 -1.489 -6.273 1.00 96.38 82 VAL A O 1
ATOM 646 N N . ALA A 1 83 ? -2.703 -2.582 -8.123 1.00 88.50 83 ALA A N 1
ATOM 647 C CA . ALA A 1 83 ? -1.931 -1.824 -9.109 1.00 88.50 83 ALA A CA 1
ATOM 648 C C . ALA A 1 83 ? -2.740 -1.657 -10.395 1.00 88.50 83 ALA A C 1
ATOM 650 O O . ALA A 1 83 ? -3.517 -2.591 -10.702 1.00 88.50 83 ALA A O 1
#

Foldseek 3Di:
DVVQVVVVHAAAEECAVPLDLVVQVVVVVVRHPFHEYADLVSVVSNVVSPGQAYEHPYDDDDPVSVVVVVVVCVVDVSRHYHD

Radius of gyration: 12.76 Å; chains: 1; bounding box: 32×29×28 Å

pLDDT: mean 94.24, std 5.3, range [66.19, 98.44]